Protein AF-A0A354YWK5-F1 (afdb_monomer)

Mean predicted aligned error: 8.27 Å

pLDDT: mean 83.94, std 13.34, range [41.88, 98.31]

Structure (mmCIF, N/CA/C/O backbone):
data_AF-A0A354YWK5-F1
#
_entry.id   AF-A0A354YWK5-F1
#
loop_
_atom_site.group_PDB
_atom_site.id
_atom_site.type_symbol
_atom_site.label_atom_id
_atom_site.label_alt_id
_atom_site.label_comp_id
_atom_site.label_asym_id
_atom_site.label_entity_id
_atom_site.label_seq_id
_atom_site.pdbx_PDB_ins_code
_atom_site.Cartn_x
_atom_site.Cartn_y
_atom_site.Cartn_z
_atom_site.occupancy
_atom_site.B_iso_or_equiv
_atom_site.auth_seq_id
_atom_site.auth_comp_id
_atom_site.auth_asym_id
_atom_site.auth_atom_id
_atom_site.pdbx_PDB_model_num
ATOM 1 N N . MET A 1 1 ? -34.621 7.937 -10.459 1.00 41.88 1 MET A N 1
ATOM 2 C CA . MET A 1 1 ? -34.195 9.025 -9.554 1.00 41.88 1 MET A CA 1
ATOM 3 C C . MET A 1 1 ? -32.952 8.542 -8.835 1.00 41.88 1 MET A C 1
ATOM 5 O O . MET A 1 1 ? -33.039 7.561 -8.113 1.00 41.88 1 MET A O 1
ATOM 9 N N . SER A 1 2 ? -31.795 9.135 -9.132 1.00 47.19 2 SER A N 1
ATOM 10 C CA . SER A 1 2 ? -30.549 8.817 -8.431 1.00 47.19 2 SER A CA 1
ATOM 11 C C . SER A 1 2 ? -30.637 9.417 -7.030 1.00 47.19 2 SER A C 1
ATOM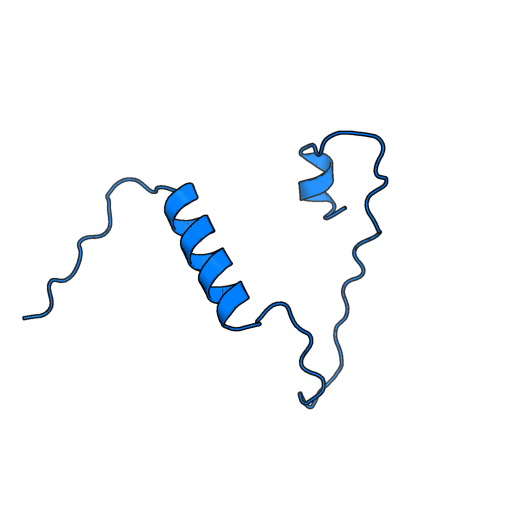 13 O O . SER A 1 2 ? -30.780 10.631 -6.898 1.00 47.19 2 SER A O 1
ATOM 15 N N . MET A 1 3 ? -30.626 8.574 -5.999 1.00 52.91 3 MET A N 1
ATOM 16 C CA . MET A 1 3 ? -30.416 9.034 -4.631 1.00 52.91 3 MET A CA 1
ATOM 17 C C . MET A 1 3 ? -28.969 9.515 -4.552 1.00 52.91 3 MET A C 1
ATOM 19 O O . MET A 1 3 ? -28.047 8.701 -4.526 1.00 52.91 3 MET A O 1
ATOM 23 N N . ALA A 1 4 ? -28.759 10.830 -4.560 1.00 59.72 4 ALA A N 1
ATOM 24 C CA . ALA A 1 4 ? -27.471 11.392 -4.190 1.00 59.72 4 ALA A CA 1
ATOM 25 C C . ALA A 1 4 ? -27.230 11.020 -2.722 1.00 59.72 4 ALA A C 1
ATOM 27 O O . ALA A 1 4 ? -27.846 11.592 -1.824 1.00 59.72 4 ALA A O 1
ATOM 28 N N . ALA A 1 5 ? -26.405 10.000 -2.488 1.00 68.94 5 ALA A N 1
ATOM 29 C CA . ALA A 1 5 ? -26.005 9.612 -1.147 1.00 68.94 5 ALA A CA 1
ATOM 30 C C . ALA A 1 5 ? -25.297 10.809 -0.502 1.00 68.94 5 ALA A C 1
ATOM 32 O O . ALA A 1 5 ? -24.261 11.263 -0.989 1.00 68.94 5 ALA A O 1
ATOM 33 N N . SER A 1 6 ? -25.886 11.359 0.558 1.00 80.06 6 SER A N 1
ATOM 34 C CA . SER A 1 6 ? -25.257 12.417 1.341 1.00 80.06 6 SER A CA 1
ATOM 35 C C . SER A 1 6 ? -23.981 11.869 1.971 1.00 80.06 6 SER A C 1
ATOM 37 O O . SER A 1 6 ? -24.024 10.823 2.623 1.00 80.06 6 SER A O 1
ATOM 39 N N . LEU A 1 7 ? -22.858 12.567 1.792 1.00 83.69 7 LEU A N 1
ATOM 40 C CA . LEU A 1 7 ? -21.620 12.219 2.482 1.00 83.69 7 LEU A CA 1
ATOM 41 C C . LEU A 1 7 ? -21.846 12.291 4.001 1.00 83.69 7 LEU A C 1
ATOM 43 O O . LEU A 1 7 ? -22.453 13.261 4.469 1.00 83.69 7 LEU A O 1
ATOM 47 N N . PRO A 1 8 ? -21.379 11.294 4.772 1.00 86.50 8 PRO A N 1
ATOM 48 C CA . PRO A 1 8 ? -21.406 11.361 6.225 1.00 86.50 8 PRO A CA 1
ATOM 49 C C . PRO A 1 8 ? -20.696 12.623 6.725 1.00 86.50 8 PRO A C 1
ATOM 51 O O . PRO A 1 8 ? -19.681 13.037 6.168 1.00 86.50 8 PRO A O 1
ATOM 54 N N . SER A 1 9 ? -21.206 13.221 7.800 1.00 90.81 9 SER A N 1
ATOM 55 C CA . SER A 1 9 ? -20.552 14.363 8.453 1.00 90.81 9 SER A CA 1
ATOM 56 C C . SER A 1 9 ? -19.274 13.971 9.202 1.00 90.81 9 SER A C 1
ATOM 58 O O . SER A 1 9 ? -18.458 14.836 9.509 1.00 90.81 9 SER A O 1
ATOM 60 N N . VAL A 1 10 ? -19.104 12.677 9.491 1.00 94.12 10 VAL A N 1
ATOM 61 C CA . VAL A 1 10 ? -17.937 12.102 10.162 1.00 94.12 10 VAL A CA 1
ATOM 62 C C . VAL A 1 10 ? -17.285 11.087 9.233 1.00 94.12 10 VAL A C 1
ATOM 64 O O . VAL A 1 10 ? -17.958 10.250 8.635 1.00 94.12 10 VAL A O 1
ATOM 67 N N . TYR A 1 11 ? -15.967 11.187 9.097 1.00 93.31 11 TYR A N 1
ATOM 68 C CA . TYR A 1 11 ? -15.173 10.266 8.297 1.00 93.31 11 TYR A CA 1
ATOM 69 C C . TYR A 1 11 ? -14.934 8.954 9.052 1.00 93.31 11 TYR A C 1
ATOM 71 O O . TYR A 1 11 ? -14.504 8.981 10.201 1.00 93.31 11 TYR A O 1
ATOM 79 N N . GLU A 1 12 ? -15.152 7.824 8.375 1.00 93.75 12 GLU A N 1
ATOM 80 C CA . GLU A 1 12 ? -14.933 6.470 8.895 1.00 93.75 12 GLU A CA 1
ATOM 81 C C . GLU A 1 12 ? -13.784 5.792 8.122 1.00 93.75 12 GLU A C 1
ATOM 83 O O . GLU A 1 12 ? -14.029 5.187 7.070 1.00 93.75 12 GLU A O 1
ATOM 88 N N . PRO A 1 13 ? -12.526 5.879 8.605 1.00 95.75 13 PRO A N 1
ATOM 89 C CA . PRO A 1 13 ? -11.352 5.418 7.863 1.00 95.75 13 PRO A CA 1
ATOM 90 C C . PRO A 1 13 ? -11.432 3.946 7.463 1.00 95.75 13 PRO A C 1
ATOM 92 O O . PRO A 1 13 ? -11.224 3.618 6.300 1.00 95.75 13 PRO A O 1
ATOM 95 N N . GLY A 1 14 ? -11.837 3.067 8.386 1.00 95.62 14 GLY A N 1
ATOM 96 C CA . GLY A 1 14 ? -11.852 1.623 8.141 1.00 95.62 14 GLY A CA 1
ATOM 97 C C . GLY A 1 14 ? -12.773 1.199 6.993 1.00 95.62 14 GLY A C 1
ATOM 98 O O . GLY A 1 14 ? -12.464 0.259 6.268 1.00 95.62 14 GLY A O 1
ATOM 99 N N . GLN A 1 15 ? -13.884 1.907 6.765 1.00 92.75 15 GLN A N 1
ATOM 100 C CA . GLN A 1 15 ? -14.765 1.612 5.628 1.00 92.75 15 GLN A CA 1
ATOM 101 C C . GLN A 1 15 ? -14.133 2.038 4.301 1.00 92.75 15 GLN A C 1
ATOM 103 O O . GLN A 1 15 ? -14.274 1.356 3.285 1.00 92.75 15 GLN A O 1
ATOM 108 N N . VAL A 1 16 ? -13.439 3.174 4.311 1.00 94.50 16 VAL A N 1
ATOM 109 C CA . VAL A 1 16 ? -12.820 3.748 3.118 1.00 94.50 16 VAL A CA 1
ATOM 110 C C . VAL A 1 16 ? -11.568 2.968 2.728 1.00 94.50 16 VAL A C 1
ATOM 112 O O . VAL A 1 16 ? -11.421 2.612 1.560 1.00 94.50 16 VAL A O 1
ATOM 115 N N . GLU A 1 17 ? -10.716 2.643 3.697 1.00 97.38 17 GLU A N 1
ATOM 116 C CA . GLU A 1 17 ? -9.496 1.855 3.504 1.00 97.38 17 GLU A CA 1
ATOM 117 C C . GLU A 1 17 ? -9.812 0.466 2.940 1.00 97.38 17 GLU A C 1
ATOM 119 O O . GLU A 1 17 ? -9.263 0.095 1.901 1.00 97.38 17 GLU A O 1
ATOM 124 N N . ASN A 1 18 ? -10.760 -0.260 3.547 1.00 97.06 18 ASN A N 1
ATOM 125 C CA . ASN A 1 18 ? -11.144 -1.596 3.083 1.00 97.06 18 ASN A CA 1
ATOM 126 C C . ASN A 1 18 ? -11.689 -1.571 1.650 1.00 97.06 18 ASN A C 1
ATOM 128 O O . ASN A 1 18 ? -11.233 -2.339 0.804 1.00 97.06 18 ASN A O 1
ATOM 132 N N . LYS A 1 19 ? -12.607 -0.640 1.352 1.00 96.19 19 LYS A N 1
ATOM 133 C CA . LYS A 1 19 ? -13.195 -0.496 0.013 1.00 96.19 19 LYS A CA 1
ATOM 134 C C . LYS A 1 19 ? -12.126 -0.290 -1.061 1.00 96.19 19 LYS A C 1
ATOM 136 O O . LYS A 1 19 ? -12.181 -0.918 -2.118 1.00 96.19 19 LYS A O 1
ATOM 141 N N . TRP A 1 20 ? -11.191 0.633 -0.834 1.00 97.94 20 TRP A N 1
ATOM 142 C CA . TRP A 1 20 ? -10.184 0.962 -1.844 1.00 97.94 20 TRP A CA 1
ATOM 143 C C . TRP A 1 20 ? -9.128 -0.120 -1.982 1.00 97.94 20 TRP A C 1
ATOM 145 O O . TRP A 1 20 ? -8.729 -0.426 -3.104 1.00 97.94 20 TRP A O 1
ATOM 155 N N . TYR A 1 21 ? -8.727 -0.738 -0.872 1.00 97.81 21 TYR A N 1
ATOM 156 C CA . TYR A 1 21 ? -7.790 -1.848 -0.910 1.00 97.81 21 TYR A CA 1
ATOM 157 C C . TYR A 1 21 ? -8.342 -3.023 -1.728 1.00 97.81 21 TYR A C 1
ATOM 159 O O . TYR A 1 21 ? -7.651 -3.541 -2.610 1.00 97.81 21 TYR A O 1
ATOM 167 N N . GLU A 1 22 ? -9.603 -3.405 -1.496 1.00 98.00 22 GLU A N 1
ATOM 168 C CA . GLU A 1 22 ? -10.286 -4.438 -2.283 1.00 98.00 22 GLU A CA 1
ATOM 169 C C . GLU A 1 22 ? -10.364 -4.057 -3.761 1.00 98.00 22 GLU A C 1
ATOM 171 O O . GLU A 1 22 ? -9.935 -4.837 -4.612 1.00 98.00 22 GLU A O 1
ATOM 176 N N . TYR A 1 23 ? -10.806 -2.834 -4.063 1.00 98.31 23 TYR A N 1
ATOM 177 C CA . TYR A 1 23 ? -10.889 -2.331 -5.432 1.00 98.31 23 TYR A CA 1
ATOM 178 C C . TYR A 1 23 ? -9.536 -2.389 -6.165 1.00 98.31 23 TYR A C 1
ATOM 180 O O . TYR A 1 23 ? -9.464 -2.882 -7.291 1.00 98.31 23 TYR A O 1
ATOM 188 N N . TRP A 1 24 ? -8.443 -1.933 -5.547 1.00 98.25 24 TRP A N 1
ATOM 189 C CA . TRP A 1 24 ? -7.109 -1.975 -6.162 1.00 98.25 24 TRP A CA 1
ATOM 190 C C . TRP A 1 24 ? -6.597 -3.400 -6.363 1.00 98.25 24 TRP A C 1
ATOM 192 O O . TRP A 1 24 ? -5.968 -3.689 -7.385 1.00 98.25 24 TRP A O 1
ATOM 202 N N . ARG A 1 25 ? -6.891 -4.298 -5.416 1.00 97.12 25 ARG A N 1
ATOM 203 C CA . ARG A 1 25 ? -6.528 -5.713 -5.510 1.00 97.12 25 ARG A CA 1
ATOM 204 C C . ARG A 1 25 ? -7.278 -6.408 -6.646 1.00 97.12 25 ARG A C 1
ATOM 206 O O . ARG A 1 25 ? -6.649 -7.095 -7.444 1.00 97.12 25 ARG A O 1
ATOM 213 N N . GLU A 1 26 ? -8.591 -6.214 -6.745 1.00 98.00 26 GLU A N 1
ATOM 214 C CA . GLU A 1 26 ? -9.431 -6.817 -7.793 1.00 98.00 26 GLU A CA 1
ATOM 215 C C . GLU A 1 26 ? -9.063 -6.326 -9.194 1.00 98.00 26 GLU A C 1
ATOM 217 O O . GLU A 1 26 ? -9.083 -7.098 -10.150 1.00 98.00 26 GLU A O 1
ATOM 222 N N . ASN A 1 27 ? -8.665 -5.059 -9.310 1.00 97.56 27 ASN A N 1
ATOM 223 C CA . ASN A 1 27 ? -8.219 -4.473 -10.573 1.00 97.56 27 ASN A CA 1
ATOM 224 C C . ASN A 1 27 ? -6.717 -4.678 -10.846 1.00 97.56 27 ASN A C 1
ATOM 226 O O . ASN A 1 27 ? -6.194 -4.152 -11.828 1.00 97.56 27 ASN A O 1
ATOM 230 N N . ASN A 1 28 ? -6.021 -5.452 -10.004 1.00 95.25 28 ASN A N 1
ATOM 231 C CA . ASN A 1 28 ? -4.610 -5.807 -10.159 1.00 95.25 28 ASN A CA 1
ATOM 232 C C . ASN A 1 28 ? -3.656 -4.597 -10.273 1.00 95.25 28 ASN A C 1
ATOM 234 O O . ASN A 1 28 ? -2.656 -4.642 -10.989 1.00 95.25 28 ASN A O 1
ATOM 238 N N . TYR A 1 29 ? -3.947 -3.499 -9.571 1.00 95.12 29 TYR A N 1
ATOM 239 C CA . TYR A 1 29 ? -3.155 -2.264 -9.675 1.00 95.12 29 TYR A CA 1
ATOM 240 C C . TYR A 1 29 ? -1.797 -2.324 -8.974 1.00 95.12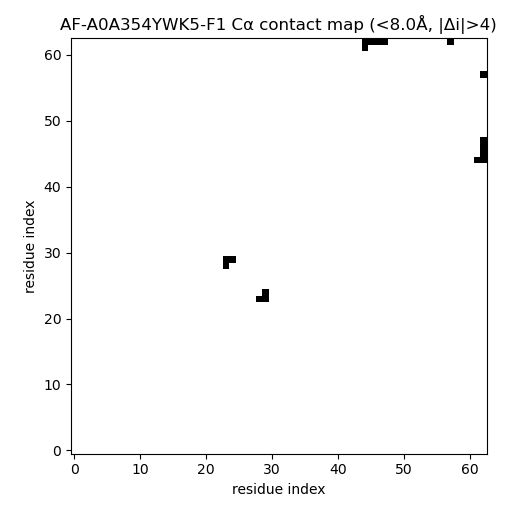 29 TYR A C 1
ATOM 242 O O . TYR A 1 29 ? -0.935 -1.499 -9.256 1.00 95.12 29 TYR A O 1
ATOM 250 N N . PHE A 1 30 ? -1.582 -3.298 -8.090 1.00 92.75 30 PHE A N 1
ATOM 251 C CA . PHE A 1 30 ? -0.282 -3.514 -7.450 1.00 92.75 30 PHE A CA 1
ATOM 252 C C . PHE A 1 30 ? 0.719 -4.254 -8.348 1.00 92.75 30 PHE A C 1
ATOM 254 O O . PHE A 1 30 ? 1.900 -4.327 -8.015 1.00 92.75 30 PHE A O 1
ATOM 261 N N . ALA A 1 31 ? 0.267 -4.830 -9.465 1.00 91.88 31 ALA A N 1
ATOM 262 C CA . ALA A 1 31 ? 1.142 -5.559 -10.367 1.00 91.88 31 ALA A CA 1
ATOM 263 C C . ALA A 1 31 ? 1.925 -4.603 -11.283 1.00 91.88 31 ALA A C 1
ATOM 265 O O . ALA A 1 31 ? 1.373 -3.605 -11.758 1.00 91.88 31 ALA A O 1
ATOM 266 N N . PRO A 1 32 ? 3.192 -4.924 -11.602 1.00 89.56 32 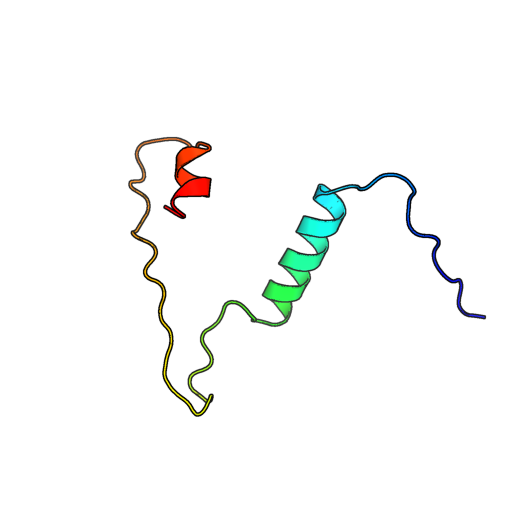PRO A N 1
ATOM 267 C CA . PRO A 1 32 ? 3.928 -4.185 -12.613 1.00 89.56 32 PRO A CA 1
ATOM 268 C C . PRO A 1 32 ? 3.245 -4.336 -13.974 1.00 89.56 32 PRO A C 1
ATOM 270 O O . PRO A 1 32 ? 2.679 -5.382 -14.302 1.00 89.56 32 PRO A O 1
ATOM 273 N N . ARG A 1 33 ? 3.335 -3.286 -14.787 1.00 89.44 33 ARG A N 1
ATOM 274 C CA . ARG A 1 33 ? 2.796 -3.244 -16.146 1.00 89.44 33 ARG A CA 1
ATOM 275 C C . ARG A 1 33 ? 3.950 -3.221 -17.152 1.00 89.44 33 ARG A C 1
ATOM 277 O O . ARG A 1 33 ? 4.425 -2.140 -17.493 1.00 89.44 33 ARG A O 1
ATOM 284 N N . PRO A 1 34 ? 4.452 -4.397 -17.581 1.00 83.44 34 PRO A N 1
ATOM 285 C CA . PRO A 1 34 ? 5.623 -4.498 -18.458 1.00 83.44 34 PRO A CA 1
ATOM 286 C C . PRO A 1 34 ? 5.345 -4.006 -19.884 1.00 83.44 34 PRO A C 1
ATOM 288 O O . PRO A 1 34 ? 6.270 -3.830 -20.667 1.00 83.44 34 PRO A O 1
ATOM 291 N N . ASP A 1 35 ? 4.069 -3.823 -20.218 1.00 87.62 35 ASP A N 1
ATOM 292 C CA . ASP A 1 35 ? 3.566 -3.328 -21.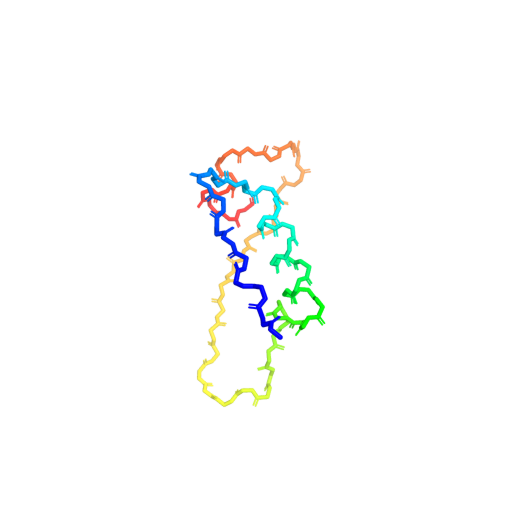493 1.00 87.62 35 ASP A CA 1
ATOM 293 C C . ASP A 1 35 ? 3.557 -1.794 -21.594 1.00 87.62 35 ASP A C 1
ATOM 295 O O . ASP A 1 35 ? 3.248 -1.264 -22.658 1.00 87.62 35 ASP A O 1
ATOM 299 N N . LEU A 1 36 ? 3.869 -1.072 -20.510 1.00 86.25 36 LEU A N 1
ATOM 300 C CA . LEU A 1 36 ? 3.932 0.387 -20.541 1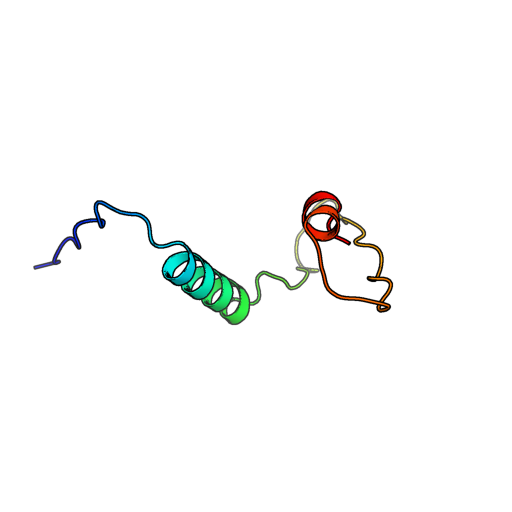.00 86.25 36 LEU A CA 1
ATOM 301 C C . LEU A 1 36 ? 5.215 0.863 -21.220 1.00 86.25 36 LEU A C 1
ATOM 303 O O . LEU A 1 36 ? 6.324 0.507 -20.826 1.00 86.25 36 LEU A O 1
ATOM 307 N N . GLU A 1 37 ? 5.047 1.723 -22.218 1.00 89.25 37 GLU A N 1
ATOM 308 C CA . GLU A 1 37 ? 6.148 2.454 -22.833 1.00 89.25 37 GLU A CA 1
ATOM 309 C C . GLU A 1 37 ? 6.605 3.597 -21.913 1.00 89.25 37 GLU A C 1
ATOM 311 O O . GLU A 1 37 ? 5.783 4.320 -21.347 1.00 89.25 37 GLU A O 1
ATOM 316 N N . GLY A 1 38 ? 7.920 3.780 -21.772 1.00 87.19 38 GLY A N 1
ATOM 317 C CA . GLY A 1 38 ? 8.511 4.842 -20.956 1.00 87.19 38 GLY A CA 1
ATOM 318 C C . GLY A 1 38 ? 9.683 4.366 -20.103 1.00 87.19 38 GLY A C 1
ATOM 319 O O . GLY A 1 38 ? 10.142 3.229 -20.215 1.00 87.19 38 GLY A O 1
ATOM 320 N N . GLU A 1 39 ? 10.191 5.259 -19.257 1.00 90.12 39 GLU A N 1
ATOM 321 C CA . GLU A 1 39 ? 11.247 4.923 -18.305 1.00 90.12 39 GLU A CA 1
ATOM 322 C C . GLU A 1 39 ? 10.667 4.138 -17.123 1.00 90.12 39 GLU A C 1
ATOM 324 O O . GLU A 1 39 ? 9.694 4.556 -16.492 1.00 90.12 39 GLU A O 1
ATOM 329 N N . ALA A 1 40 ? 11.272 2.988 -16.823 1.00 90.50 40 ALA A N 1
ATOM 330 C CA . ALA A 1 40 ? 10.871 2.177 -15.687 1.00 90.50 40 ALA A CA 1
ATOM 331 C C . ALA A 1 40 ? 11.234 2.882 -14.375 1.00 90.50 40 ALA A C 1
ATOM 333 O O . ALA A 1 40 ? 12.388 3.241 -14.144 1.00 90.50 40 ALA A O 1
ATOM 334 N N . PHE A 1 41 ? 10.255 3.009 -13.485 1.00 89.75 41 PHE A N 1
ATOM 335 C CA . PHE A 1 41 ? 10.459 3.506 -12.132 1.00 89.75 41 PHE A CA 1
ATOM 336 C C . PHE A 1 41 ? 10.387 2.351 -11.132 1.00 89.75 41 PHE A C 1
ATOM 338 O O . PHE A 1 41 ? 9.483 1.518 -11.194 1.00 89.75 41 PHE A O 1
ATOM 345 N N . SER A 1 42 ? 11.345 2.301 -10.208 1.00 89.19 42 SER A N 1
ATOM 346 C CA . SER A 1 42 ? 11.425 1.269 -9.175 1.00 89.19 42 SER A CA 1
ATOM 347 C C . SER A 1 42 ? 11.722 1.906 -7.824 1.00 89.19 42 SER A C 1
ATOM 349 O O . SER A 1 42 ? 12.655 2.698 -7.698 1.00 89.19 42 SER A O 1
ATOM 351 N N . ILE A 1 43 ? 10.935 1.538 -6.812 1.00 89.00 43 ILE A N 1
ATOM 352 C CA . ILE A 1 43 ? 11.194 1.850 -5.405 1.00 89.00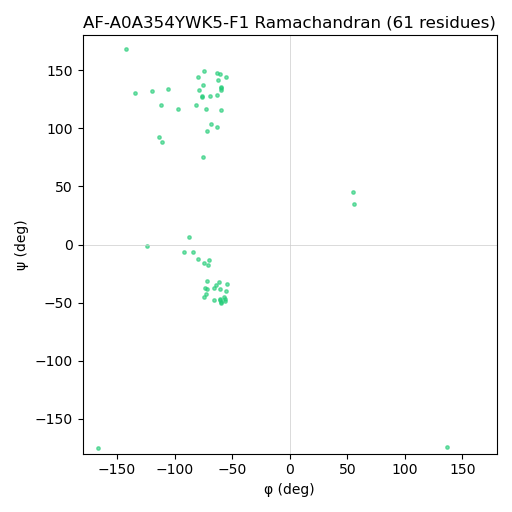 43 ILE A CA 1
ATOM 353 C C . ILE A 1 43 ? 11.520 0.530 -4.714 1.00 89.00 43 ILE A C 1
ATOM 355 O O . ILE A 1 43 ? 10.702 -0.389 -4.698 1.00 89.00 43 ILE A O 1
ATOM 359 N N . VAL A 1 44 ? 12.717 0.435 -4.140 1.00 85.94 44 VAL A N 1
ATO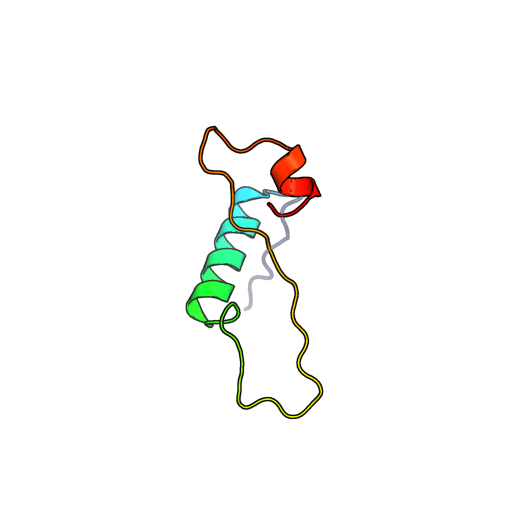M 360 C CA . VAL A 1 44 ? 13.127 -0.734 -3.360 1.00 85.94 44 VAL A CA 1
ATOM 361 C C . VAL A 1 44 ? 12.550 -0.611 -1.955 1.00 85.94 44 VAL A C 1
ATOM 363 O O . VAL A 1 44 ? 12.886 0.323 -1.234 1.00 85.94 44 VAL A O 1
ATOM 366 N N . MET A 1 45 ? 11.726 -1.578 -1.558 1.00 80.88 45 MET A N 1
ATOM 367 C CA . MET A 1 45 ? 11.361 -1.783 -0.157 1.00 80.88 45 MET A CA 1
ATOM 368 C C . MET A 1 45 ? 12.269 -2.887 0.395 1.00 80.88 45 MET A C 1
ATOM 370 O O . MET A 1 45 ? 12.241 -4.002 -0.141 1.00 80.88 45 MET A O 1
ATOM 374 N N . PRO A 1 46 ? 13.133 -2.604 1.385 1.00 75.38 46 PRO A N 1
ATOM 375 C CA . PRO A 1 46 ? 13.970 -3.639 1.972 1.00 75.38 46 PRO A CA 1
ATOM 376 C C . PRO A 1 46 ? 13.069 -4.694 2.631 1.00 75.38 46 PRO A C 1
ATOM 378 O O . PRO A 1 46 ? 12.035 -4.346 3.200 1.00 75.38 46 PRO A O 1
ATOM 381 N N . PRO A 1 47 ? 13.417 -5.988 2.544 1.00 75.44 47 PRO A N 1
ATOM 382 C CA . PRO A 1 47 ? 12.619 -7.026 3.175 1.00 75.44 47 PRO A CA 1
ATOM 383 C C . PRO A 1 47 ? 12.556 -6.774 4.689 1.00 75.44 47 PRO A C 1
ATOM 385 O O . PRO A 1 47 ? 13.598 -6.486 5.290 1.00 75.44 47 PRO A O 1
ATOM 388 N N . PRO A 1 48 ? 11.372 -6.899 5.313 1.00 67.38 48 PRO A N 1
ATOM 389 C CA . PRO A 1 48 ? 11.245 -6.694 6.745 1.00 67.38 48 PRO A CA 1
ATOM 390 C C . PRO A 1 48 ? 12.141 -7.694 7.478 1.00 67.38 48 PRO A C 1
ATOM 392 O O . PRO A 1 48 ? 12.119 -8.898 7.198 1.00 67.38 48 PRO A O 1
ATOM 395 N N . ASN A 1 49 ? 12.915 -7.216 8.452 1.00 66.88 49 ASN A N 1
ATOM 396 C CA . ASN A 1 49 ? 13.580 -8.101 9.401 1.00 66.88 49 ASN A CA 1
ATOM 397 C C . ASN A 1 49 ? 12.503 -8.679 10.331 1.00 66.88 49 ASN A C 1
ATOM 399 O O . ASN A 1 49 ? 12.071 -8.027 11.279 1.00 66.88 49 ASN A O 1
ATOM 403 N N . VAL A 1 50 ? 12.033 -9.896 10.041 1.00 61.09 50 VAL A N 1
ATOM 404 C CA . VAL A 1 50 ? 10.945 -10.556 10.785 1.00 61.09 50 VAL A CA 1
ATOM 405 C C . VAL A 1 50 ? 11.452 -11.070 12.139 1.00 61.09 50 VAL A C 1
ATOM 407 O O . VAL A 1 50 ? 11.683 -12.263 12.326 1.00 61.09 50 VAL A O 1
ATOM 410 N N . THR A 1 51 ? 11.655 -10.167 13.096 1.00 64.12 51 THR A N 1
ATOM 411 C CA . THR A 1 51 ? 12.004 -10.512 14.488 1.00 64.12 51 THR A CA 1
ATOM 412 C C . THR A 1 51 ? 11.031 -9.936 15.522 1.00 64.12 51 THR A C 1
ATOM 414 O O . THR A 1 51 ? 11.171 -10.234 16.707 1.00 64.12 51 THR A O 1
ATOM 417 N N . GLY A 1 52 ? 10.004 -9.181 15.107 1.00 69.38 52 GLY A N 1
ATOM 418 C CA . GLY A 1 52 ? 9.015 -8.585 16.012 1.00 69.38 52 GLY A CA 1
ATOM 419 C C . GLY A 1 52 ? 7.758 -8.045 15.319 1.00 69.38 52 GLY A C 1
ATOM 420 O O . GLY A 1 52 ? 7.566 -8.223 14.118 1.00 69.38 52 GLY A O 1
ATOM 421 N N . SER A 1 53 ? 6.883 -7.405 16.099 1.00 78.44 53 SER A N 1
ATOM 422 C CA . SER A 1 53 ? 5.676 -6.732 15.602 1.00 78.44 53 SER A CA 1
ATOM 423 C C . SER A 1 53 ? 6.005 -5.413 14.902 1.00 78.44 53 SER A C 1
ATOM 425 O O . SER A 1 53 ? 6.926 -4.701 15.303 1.00 78.44 53 SER A O 1
ATOM 427 N N . LEU A 1 54 ? 5.185 -5.047 13.914 1.00 80.88 54 LEU A N 1
ATOM 428 C CA . LEU A 1 54 ? 5.252 -3.736 13.273 1.00 80.88 54 LEU A CA 1
ATOM 429 C C . LEU A 1 54 ? 4.995 -2.613 14.288 1.00 80.88 54 LEU A C 1
ATOM 431 O O . LEU A 1 54 ? 4.205 -2.741 15.223 1.00 80.88 54 LEU A O 1
ATOM 435 N N . HIS A 1 55 ? 5.654 -1.485 14.062 1.00 84.00 55 HIS A N 1
ATOM 436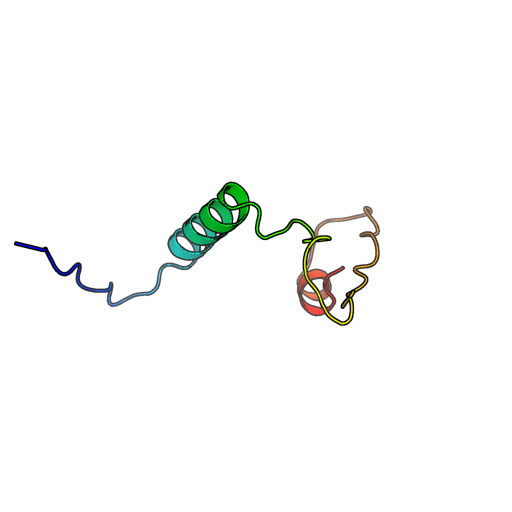 C CA . HIS A 1 55 ? 5.556 -0.271 14.870 1.00 84.00 55 HIS A CA 1
ATOM 437 C C . HIS A 1 55 ? 5.612 0.953 13.960 1.00 84.00 55 HIS A C 1
ATOM 439 O O . HIS A 1 55 ? 6.020 0.832 12.811 1.00 84.00 55 HIS A O 1
ATOM 445 N N . LEU A 1 56 ? 5.294 2.145 14.470 1.00 84.44 56 LEU A N 1
ATOM 446 C CA . LEU A 1 56 ? 5.184 3.355 13.643 1.00 84.44 56 LEU A CA 1
ATOM 447 C C . LEU A 1 56 ? 6.436 3.661 12.793 1.00 84.44 56 LEU A C 1
ATOM 449 O O . LEU A 1 56 ? 6.291 4.112 11.666 1.00 84.44 56 LEU A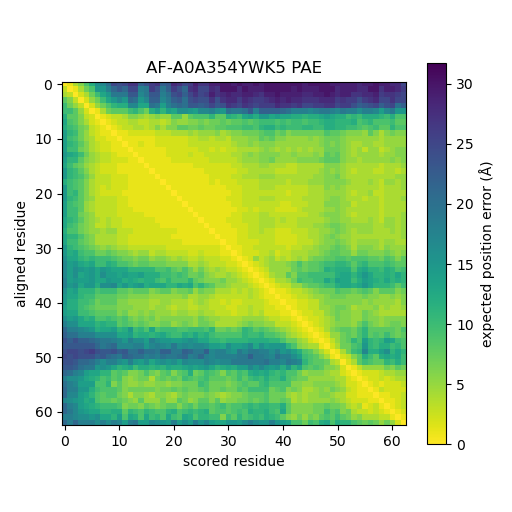 O 1
ATOM 453 N N . GLY A 1 57 ? 7.646 3.353 13.279 1.00 82.25 57 GLY A N 1
ATOM 454 C CA . GLY A 1 57 ? 8.876 3.451 12.471 1.00 82.25 57 GLY A CA 1
ATOM 455 C C . GLY A 1 57 ? 8.838 2.657 11.153 1.00 82.25 57 GLY A C 1
ATOM 456 O O . GLY A 1 57 ? 9.210 3.195 10.123 1.00 82.25 57 GLY A O 1
ATOM 457 N N . HIS A 1 58 ? 8.264 1.449 11.149 1.00 81.06 58 HIS A N 1
ATOM 458 C CA . HIS A 1 58 ? 8.068 0.651 9.932 1.00 81.06 58 HIS A CA 1
ATOM 459 C C . HIS A 1 58 ? 7.176 1.379 8.911 1.00 81.06 58 HIS A C 1
ATOM 461 O O . HIS A 1 58 ? 7.447 1.365 7.716 1.00 81.06 58 HIS A O 1
ATOM 467 N N . ALA A 1 59 ? 6.136 2.079 9.383 1.00 80.81 59 ALA A N 1
ATOM 468 C CA . ALA A 1 59 ? 5.248 2.852 8.515 1.00 80.81 59 ALA A CA 1
ATOM 469 C C . ALA A 1 59 ? 5.909 4.126 7.961 1.00 80.81 59 ALA A C 1
ATOM 471 O O . ALA A 1 59 ? 5.582 4.545 6.855 1.00 80.81 59 ALA A O 1
ATOM 472 N N . LEU A 1 60 ? 6.826 4.744 8.714 1.00 81.69 60 LEU A N 1
ATOM 473 C CA . LEU A 1 60 ? 7.578 5.918 8.258 1.00 81.69 60 LEU A CA 1
ATOM 474 C C . LEU A 1 60 ? 8.623 5.542 7.201 1.00 81.69 60 LEU A C 1
ATOM 476 O O . LEU A 1 60 ? 8.740 6.233 6.190 1.00 81.69 60 LEU A O 1
ATOM 480 N N . ASP A 1 61 ? 9.331 4.434 7.416 1.00 78.12 61 ASP A N 1
ATOM 481 C CA . ASP A 1 61 ? 10.438 4.006 6.557 1.00 78.12 61 ASP A CA 1
ATOM 482 C C . ASP A 1 61 ? 9.997 3.055 5.423 1.00 78.12 61 ASP A C 1
ATOM 484 O O . ASP A 1 61 ? 10.783 2.770 4.521 1.00 78.12 61 ASP A O 1
ATOM 488 N N . ASN A 1 62 ? 8.730 2.614 5.413 1.00 68.38 62 ASN A N 1
ATOM 489 C CA . ASN A 1 62 ? 8.177 1.599 4.498 1.00 68.38 62 ASN A CA 1
ATOM 490 C C . ASN A 1 62 ? 8.973 0.275 4.515 1.00 68.38 62 ASN A C 1
ATOM 492 O O . ASN A 1 62 ? 9.281 -0.290 3.461 1.00 68.38 62 ASN A O 1
ATOM 496 N N . THR A 1 63 ? 9.312 -0.205 5.714 1.00 60.03 63 THR A N 1
ATOM 497 C CA . THR A 1 63 ? 10.141 -1.405 5.961 1.00 60.03 63 THR A CA 1
ATOM 498 C C . THR A 1 63 ? 9.470 -2.397 6.886 1.00 60.03 63 THR A C 1
ATOM 500 O O . THR A 1 63 ? 8.648 -1.934 7.703 1.00 60.03 63 THR A O 1
#

Secondary structure (DSSP, 8-state):
-----PPPSS--HHHHHHHHHHHHHHTTTTS--TT--S-----PPPPP--SS---HHHHHHT-

InterPro domains:
  IPR001412 Aminoacyl-tRNA synthetase, class I, conserved site [PS00178] (48-59)
  IPR002300 Aminoacyl-tRNA synthetase, class Ia [PF00133] (19-63)
  IPR002303 Valine-tRNA ligase [PTHR11946] (4-63)
  IPR014729 Rossmann-like alpha/beta/alpha sandwich fold [G3DSA:3.40.50.620] (9-63)

Foldseek 3Di:
DDDPPDDDPDDDVVVVVVVVVVVCVVVVVVDDDPVDDDDDDDDDQPPDPPPDDDDVVCVVNVD

Organism: NCBI:txid863

Sequence (63 aa):
MSMAASLPSVYEPGQVENKWYEYWRENNYFAPRPDLEGEAFSIVMPPPNVTGSLHLGHALDNT

Solvent-accessible surface area (backbone atoms only — not comparable to full-atom values): 4497 Å² total; per-residue (Å²): 134,85,78,78,78,75,77,71,96,66,90,60,64,72,64,55,53,52,54,50,52,51,52,39,60,77,68,49,66,86,56,85,66,89,84,63,87,76,85,89,83,84,84,88,62,63,79,64,81,88,81,71,82,90,52,73,66,32,71,74,70,58,69

Radius of gyration: 18.02 Å; Cα contacts (8 Å, |Δi|>4): 9; chains: 1; bounding box: 48×25×39 Å